Protein AF-A0A964MW87-F1 (afdb_monomer_lite)

pLDDT: mean 88.81, std 5.26, range [55.25, 93.75]

Foldseek 3Di:
DQLLVVLLVQLLVVLQVVLVCCVVVPVVCVVCSVVSNVLSSVLSNVLSNVLSVVCNPPVDPVVSVVSSCVSVVVSD

Radius of gyration: 13.66 Å; chains: 1; bounding box: 34×19×38 Å

Structure (mmCIF, N/CA/C/O backbone):
data_AF-A0A964MW87-F1
#
_entry.id   AF-A0A964MW87-F1
#
loop_
_atom_site.group_PDB
_atom_site.id
_atom_site.type_symbol
_atom_site.label_atom_id
_atom_site.label_alt_id
_atom_site.label_comp_id
_atom_site.label_asym_id
_atom_site.label_entity_id
_atom_site.label_seq_id
_atom_site.pdbx_PDB_ins_code
_atom_site.Cartn_x
_atom_site.Cartn_y
_atom_site.Cartn_z
_atom_site.occupancy
_atom_site.B_iso_or_equiv
_atom_site.auth_seq_id
_atom_site.auth_comp_id
_atom_site.auth_asym_id
_atom_site.auth_atom_id
_atom_site.pdbx_PDB_model_num
ATOM 1 N N . MET A 1 1 ? -16.656 9.355 5.542 1.00 55.25 1 MET A N 1
ATOM 2 C CA . MET A 1 1 ? -16.204 8.434 4.470 1.00 55.25 1 MET A CA 1
ATOM 3 C C . MET A 1 1 ? -16.237 6.998 4.979 1.00 55.25 1 MET A C 1
ATOM 5 O O . MET A 1 1 ? -15.923 6.784 6.146 1.00 55.25 1 MET A O 1
ATOM 9 N N . LYS A 1 2 ? -16.621 6.012 4.155 1.00 80.31 2 LYS A N 1
ATOM 10 C CA . LYS A 1 2 ? -16.536 4.596 4.558 1.00 80.31 2 LYS A CA 1
ATOM 11 C C . LYS A 1 2 ? -15.048 4.232 4.691 1.00 80.31 2 LYS A C 1
ATOM 13 O O . LYS A 1 2 ? -14.312 4.378 3.721 1.00 80.31 2 LYS A O 1
ATOM 18 N N . LYS A 1 3 ? -14.607 3.782 5.873 1.00 73.50 3 LYS A N 1
ATOM 19 C CA . LYS A 1 3 ? -13.201 3.413 6.159 1.00 73.50 3 LYS A CA 1
ATOM 20 C C . LYS A 1 3 ? -12.553 2.484 5.103 1.00 73.50 3 LYS A C 1
ATOM 22 O O . LYS A 1 3 ? -11.386 2.709 4.804 1.00 73.50 3 LYS A O 1
ATOM 27 N N . PRO A 1 4 ? -13.273 1.541 4.458 1.00 83.44 4 PRO A N 1
ATOM 28 C CA . PRO A 1 4 ? -12.732 0.753 3.344 1.00 83.44 4 PRO A CA 1
ATOM 29 C C . PRO A 1 4 ? -12.338 1.567 2.106 1.00 83.44 4 PRO A C 1
ATOM 31 O O . PRO A 1 4 ? -11.341 1.253 1.474 1.00 83.44 4 PRO A O 1
ATOM 34 N N . ILE A 1 5 ? -13.084 2.626 1.770 1.00 85.81 5 ILE A N 1
ATOM 35 C CA . ILE A 1 5 ? -12.785 3.481 0.606 1.00 85.81 5 ILE A CA 1
ATOM 36 C C . ILE A 1 5 ? -11.514 4.291 0.865 1.00 85.81 5 ILE A C 1
ATOM 38 O O . ILE A 1 5 ? -10.674 4.422 -0.016 1.00 85.81 5 ILE A O 1
ATOM 42 N N . LEU A 1 6 ? -11.352 4.795 2.093 1.00 88.00 6 LEU A N 1
ATOM 43 C CA . LEU A 1 6 ? -10.127 5.480 2.499 1.00 88.00 6 LEU A CA 1
ATOM 44 C C . LEU A 1 6 ? -8.924 4.528 2.459 1.00 88.00 6 LEU A C 1
ATOM 46 O O . LEU A 1 6 ? -7.885 4.888 1.919 1.00 88.00 6 LEU A O 1
ATOM 50 N N . GLY A 1 7 ? -9.084 3.315 2.996 1.00 87.62 7 GLY A N 1
ATOM 51 C CA . GLY A 1 7 ? -8.044 2.289 2.961 1.00 87.62 7 GLY A CA 1
ATOM 52 C C . GLY A 1 7 ? -7.646 1.920 1.533 1.00 87.62 7 GLY A C 1
ATOM 53 O O . GLY A 1 7 ? -6.463 1.919 1.221 1.00 87.62 7 GLY A O 1
ATOM 54 N N . MET A 1 8 ? -8.619 1.699 0.646 1.00 88.44 8 MET A N 1
ATOM 55 C CA . MET A 1 8 ? -8.383 1.437 -0.776 1.00 88.44 8 MET A CA 1
ATOM 56 C C . MET A 1 8 ? -7.635 2.591 -1.453 1.00 88.44 8 MET A C 1
ATOM 58 O O . MET A 1 8 ? -6.647 2.350 -2.134 1.00 88.44 8 MET A O 1
ATOM 62 N N . ALA A 1 9 ? -8.069 3.839 -1.250 1.00 91.00 9 ALA A N 1
ATOM 63 C CA . ALA A 1 9 ? -7.425 5.001 -1.860 1.00 91.00 9 ALA A CA 1
ATOM 64 C C . ALA A 1 9 ? -5.966 5.151 -1.402 1.00 91.00 9 ALA A C 1
ATOM 66 O O . ALA A 1 9 ? -5.075 5.306 -2.233 1.00 91.00 9 ALA A O 1
ATOM 67 N N . LEU A 1 10 ? -5.712 5.047 -0.093 1.00 89.69 10 LEU A N 1
ATOM 68 C CA . LEU A 1 10 ? -4.355 5.104 0.457 1.00 89.69 10 LEU A CA 1
ATOM 69 C C . LEU A 1 10 ? -3.497 3.938 -0.042 1.00 89.69 10 LEU A C 1
ATOM 71 O O . LEU A 1 10 ? -2.370 4.153 -0.472 1.00 89.69 10 LEU A O 1
ATOM 75 N N . GLY A 1 11 ? -4.042 2.723 -0.035 1.00 90.06 11 GLY A N 1
ATOM 76 C CA . GLY A 1 11 ? -3.354 1.532 -0.519 1.00 90.06 11 GLY A CA 1
ATOM 77 C C . GLY A 1 11 ? -3.001 1.610 -2.004 1.00 90.06 11 GLY A C 1
ATOM 78 O O . GLY A 1 11 ? -1.882 1.285 -2.380 1.00 90.06 11 GLY A O 1
ATOM 79 N N . GLY A 1 12 ? -3.910 2.109 -2.843 1.00 88.69 12 GLY A N 1
ATOM 80 C CA . GLY A 1 12 ? -3.652 2.315 -4.269 1.00 88.69 12 GLY A CA 1
ATOM 81 C C . GLY A 1 12 ? -2.555 3.348 -4.522 1.00 88.69 12 GLY A C 1
ATOM 82 O O . GLY A 1 12 ? -1.641 3.085 -5.295 1.00 88.69 12 GLY A O 1
ATOM 83 N N . VAL A 1 13 ? -2.596 4.490 -3.827 1.00 92.19 13 VAL A N 1
ATOM 84 C CA . VAL A 1 13 ? -1.553 5.523 -3.943 1.00 92.19 13 VAL A CA 1
ATOM 85 C C . VAL A 1 13 ? -0.193 4.975 -3.507 1.00 92.19 13 VAL A C 1
ATOM 87 O O . VAL A 1 13 ? 0.781 5.107 -4.243 1.00 92.19 13 VAL A O 1
ATOM 90 N N . LEU A 1 14 ? -0.123 4.320 -2.345 1.00 91.50 14 LEU A N 1
ATOM 91 C CA . LEU A 1 14 ? 1.123 3.737 -1.843 1.00 91.50 14 LEU A CA 1
ATOM 92 C C . LEU A 1 14 ? 1.646 2.614 -2.752 1.00 91.50 14 LEU A C 1
ATOM 94 O O . LEU A 1 14 ? 2.850 2.535 -2.967 1.00 91.50 14 LEU A O 1
ATOM 98 N N . GLY A 1 15 ? 0.764 1.801 -3.339 1.00 90.69 15 GLY A N 1
ATOM 99 C CA . GLY A 1 15 ? 1.142 0.751 -4.287 1.00 90.69 15 GLY A CA 1
ATOM 100 C C . GLY A 1 15 ? 1.705 1.286 -5.609 1.00 90.69 15 GLY A C 1
ATOM 101 O O . GLY A 1 15 ? 2.626 0.691 -6.165 1.00 90.69 15 GLY A O 1
ATOM 102 N N . VAL A 1 16 ? 1.223 2.437 -6.093 1.00 91.38 16 VAL A N 1
ATOM 103 C CA . VAL A 1 16 ? 1.838 3.118 -7.247 1.00 91.38 16 VAL A CA 1
ATOM 104 C C . VAL A 1 16 ? 3.258 3.569 -6.903 1.00 91.38 16 VAL A C 1
ATOM 106 O O . VAL A 1 16 ? 4.177 3.324 -7.680 1.00 91.38 16 VAL A O 1
ATOM 109 N N . PHE A 1 17 ? 3.458 4.197 -5.739 1.00 91.88 17 PHE A N 1
ATOM 110 C CA . PHE A 1 17 ? 4.791 4.629 -5.304 1.00 91.88 17 PHE A CA 1
ATOM 111 C C . PHE A 1 17 ? 5.753 3.455 -5.092 1.00 91.88 17 PHE A C 1
ATOM 113 O O . PHE A 1 17 ? 6.919 3.551 -5.477 1.00 91.88 17 PHE A O 1
ATOM 120 N N . ASP A 1 18 ? 5.270 2.342 -4.543 1.00 89.62 18 ASP A N 1
ATOM 121 C CA . ASP A 1 18 ? 6.046 1.108 -4.403 1.00 89.62 18 ASP A CA 1
ATOM 122 C C . ASP A 1 18 ? 6.521 0.594 -5.770 1.00 89.62 18 ASP A C 1
ATOM 124 O O . ASP A 1 18 ? 7.718 0.435 -6.005 1.00 89.62 18 ASP A O 1
ATOM 128 N N . GLY A 1 19 ? 5.608 0.474 -6.736 1.00 87.50 19 GLY A N 1
ATOM 129 C CA . GLY A 1 19 ? 5.973 0.022 -8.075 1.00 87.50 19 GLY A CA 1
ATOM 130 C C . GLY A 1 19 ? 6.892 0.992 -8.827 1.00 87.50 19 GLY A C 1
ATOM 131 O O . GLY A 1 19 ? 7.787 0.564 -9.552 1.00 87.50 19 GLY A O 1
ATOM 132 N N . LEU A 1 20 ? 6.727 2.304 -8.628 1.00 91.06 20 LEU A N 1
ATOM 133 C CA . LEU A 1 20 ? 7.620 3.314 -9.207 1.00 91.06 20 LEU A CA 1
ATOM 134 C C . LEU A 1 20 ? 9.015 3.306 -8.570 1.00 91.06 20 LEU A C 1
ATOM 136 O O . LEU A 1 20 ? 9.979 3.689 -9.234 1.00 91.06 20 LEU A O 1
ATOM 140 N N . THR A 1 21 ? 9.156 2.833 -7.328 1.00 90.00 21 THR A N 1
ATOM 141 C CA . THR A 1 21 ? 10.465 2.697 -6.668 1.00 90.00 21 THR A CA 1
ATOM 142 C C . THR A 1 21 ? 11.380 1.734 -7.439 1.00 90.00 21 THR A C 1
ATOM 144 O O . THR A 1 21 ? 12.595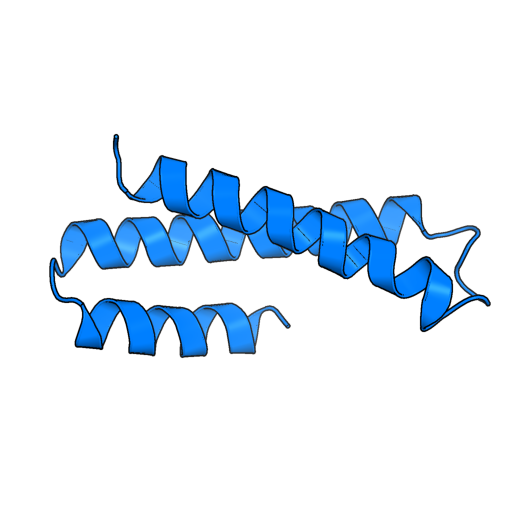 1.947 -7.473 1.00 90.00 21 THR A O 1
ATOM 147 N N . ALA A 1 22 ? 10.812 0.772 -8.182 1.00 88.56 22 ALA A N 1
ATOM 148 C CA . ALA A 1 22 ? 11.558 -0.129 -9.064 1.00 88.56 22 ALA A CA 1
ATOM 149 C C . ALA A 1 22 ? 12.354 0.584 -10.174 1.00 88.56 22 ALA A C 1
ATOM 151 O O . ALA A 1 22 ? 13.356 0.047 -10.639 1.00 88.56 22 ALA A O 1
ATOM 152 N N . LEU A 1 23 ? 11.997 1.821 -10.555 1.00 86.06 23 LEU A N 1
ATOM 153 C CA . LEU A 1 23 ? 12.787 2.622 -11.507 1.00 86.06 23 LEU A CA 1
ATOM 154 C C . LEU A 1 23 ? 14.203 2.928 -10.997 1.00 86.06 23 LEU A C 1
ATOM 156 O O . LEU A 1 23 ? 15.118 3.152 -11.803 1.00 86.06 23 LEU A O 1
ATOM 160 N N . VAL A 1 24 ? 14.351 2.973 -9.671 1.00 89.00 24 VAL A N 1
ATOM 161 C CA . VAL A 1 24 ? 15.594 3.280 -8.962 1.00 89.00 24 VAL A CA 1
ATOM 162 C C . VAL A 1 24 ? 16.231 2.009 -8.403 1.00 89.00 24 VAL A C 1
ATOM 164 O O . VAL A 1 24 ? 17.447 1.873 -8.487 1.00 89.00 24 VAL A O 1
ATOM 167 N N . SER A 1 25 ? 15.439 1.081 -7.854 1.00 86.56 25 SER A N 1
ATOM 168 C CA . SER A 1 25 ? 15.960 -0.128 -7.201 1.00 86.56 25 SER A CA 1
ATOM 169 C C . SER A 1 25 ? 16.260 -1.297 -8.146 1.00 86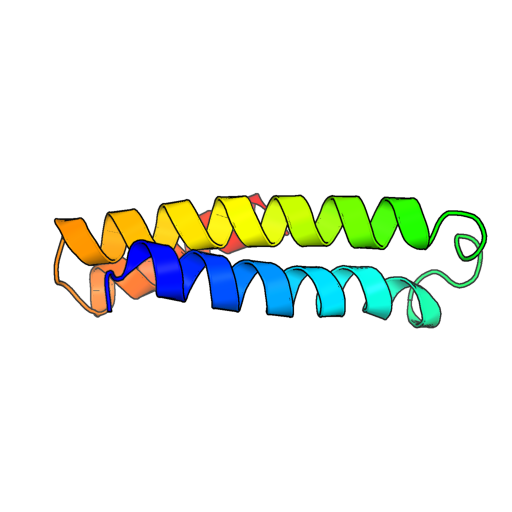.56 25 SER A C 1
ATOM 171 O O . SER A 1 25 ? 17.124 -2.100 -7.809 1.00 86.56 25 SER A O 1
ATOM 173 N N . ALA A 1 26 ? 15.595 -1.388 -9.304 1.00 85.56 26 ALA A N 1
ATOM 174 C CA . ALA A 1 26 ? 15.787 -2.455 -10.296 1.00 85.56 26 ALA A CA 1
ATOM 175 C C . ALA A 1 26 ? 15.812 -1.883 -11.732 1.00 85.56 26 ALA A C 1
ATOM 177 O O . ALA A 1 26 ? 14.895 -2.121 -12.530 1.00 85.56 26 ALA A O 1
ATOM 178 N N . PRO A 1 27 ? 16.833 -1.075 -12.084 1.00 82.75 27 PRO A N 1
ATOM 179 C CA . PRO A 1 27 ? 16.912 -0.400 -13.382 1.00 82.75 27 PRO A CA 1
ATOM 180 C C . PRO A 1 27 ? 16.949 -1.364 -14.581 1.00 82.75 27 PRO A C 1
ATOM 182 O O . PRO A 1 27 ? 16.525 -0.986 -15.674 1.00 82.75 27 PRO A O 1
ATOM 185 N N . GLU A 1 28 ? 17.394 -2.603 -14.390 1.00 89.69 28 GLU A N 1
ATOM 186 C CA . GLU A 1 28 ? 17.378 -3.683 -15.382 1.00 89.69 28 GLU A CA 1
ATOM 187 C C . GLU A 1 28 ? 15.968 -4.179 -15.750 1.00 89.69 28 GLU A C 1
ATOM 189 O O . GLU A 1 28 ? 15.795 -4.804 -16.794 1.00 89.69 28 GLU A O 1
ATOM 194 N N . LEU A 1 29 ? 14.945 -3.866 -14.944 1.00 88.69 29 LEU A N 1
ATOM 195 C CA . LEU A 1 29 ? 13.545 -4.245 -15.181 1.00 88.69 29 LEU A CA 1
ATOM 196 C C . LEU A 1 29 ? 12.680 -3.082 -15.696 1.00 88.69 29 LEU A C 1
ATOM 198 O O . LEU A 1 29 ? 11.450 -3.1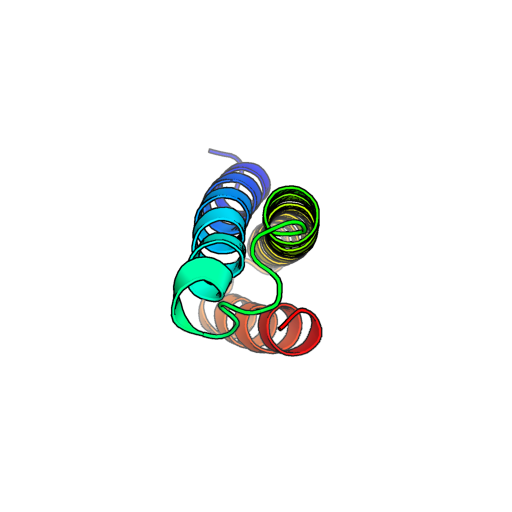73 -15.685 1.00 88.69 29 LEU A O 1
ATOM 202 N N . ARG A 1 30 ? 13.289 -1.987 -16.171 1.00 85.50 30 ARG A N 1
ATOM 203 C CA . ARG A 1 30 ? 12.568 -0.796 -16.671 1.00 85.50 30 ARG A CA 1
ATOM 204 C C . ARG A 1 30 ? 11.573 -1.100 -17.786 1.00 85.50 30 ARG A C 1
ATOM 206 O O . ARG A 1 30 ? 10.486 -0.529 -17.790 1.00 85.50 30 ARG A O 1
ATOM 213 N N . ASP A 1 31 ? 11.893 -2.038 -18.669 1.00 90.19 31 ASP A N 1
ATOM 214 C CA . ASP A 1 31 ? 10.989 -2.443 -19.754 1.00 90.19 31 ASP A CA 1
ATOM 215 C C . ASP A 1 31 ? 9.701 -3.100 -19.222 1.00 90.19 31 ASP A C 1
ATOM 217 O O . ASP A 1 31 ? 8.666 -3.103 -19.886 1.00 90.19 31 ASP A O 1
ATOM 221 N N . GLN A 1 32 ? 9.739 -3.611 -17.988 1.00 91.69 32 GLN A N 1
ATOM 222 C CA . GLN A 1 32 ? 8.622 -4.257 -17.298 1.00 91.69 32 GLN A CA 1
ATOM 223 C C . GLN A 1 32 ? 7.982 -3.349 -16.237 1.00 91.69 32 GLN A C 1
ATOM 225 O O . GLN A 1 32 ? 7.093 -3.792 -15.504 1.00 91.69 32 GLN A O 1
ATOM 230 N N . ILE A 1 33 ? 8.382 -2.073 -16.158 1.00 91.38 33 ILE A N 1
ATOM 231 C CA . ILE A 1 33 ? 7.963 -1.166 -15.081 1.00 91.38 33 ILE A CA 1
ATOM 232 C C . ILE A 1 33 ? 6.443 -1.018 -14.997 1.00 91.38 33 ILE A C 1
ATOM 234 O O . ILE A 1 33 ? 5.887 -0.976 -13.906 1.00 91.38 33 ILE A O 1
ATOM 238 N N . MET A 1 34 ? 5.747 -1.018 -16.137 1.00 90.12 34 MET A N 1
ATOM 239 C CA . MET A 1 34 ? 4.284 -0.965 -16.164 1.00 90.12 34 MET A CA 1
ATOM 240 C C . MET A 1 34 ? 3.657 -2.178 -15.471 1.00 90.12 34 MET A C 1
ATOM 242 O O . MET A 1 34 ? 2.698 -2.023 -14.719 1.00 90.12 34 MET A O 1
ATOM 246 N N . GLY A 1 35 ? 4.217 -3.373 -15.675 1.00 91.44 35 GLY A N 1
ATOM 247 C CA . GLY A 1 35 ? 3.773 -4.588 -14.993 1.00 91.44 35 GLY A CA 1
ATOM 248 C C . GLY A 1 35 ? 4.028 -4.527 -13.488 1.00 91.44 35 GLY A C 1
ATOM 249 O O . GLY A 1 35 ? 3.149 -4.880 -12.703 1.00 91.44 35 GLY A O 1
ATOM 250 N N . ILE A 1 36 ? 5.189 -4.003 -13.086 1.00 92.06 36 ILE A N 1
ATOM 251 C CA . ILE A 1 36 ? 5.554 -3.816 -11.675 1.00 92.06 36 ILE A CA 1
ATOM 252 C C . ILE A 1 36 ? 4.605 -2.820 -10.997 1.00 92.06 36 ILE A C 1
ATOM 254 O O . ILE A 1 36 ? 4.033 -3.129 -9.954 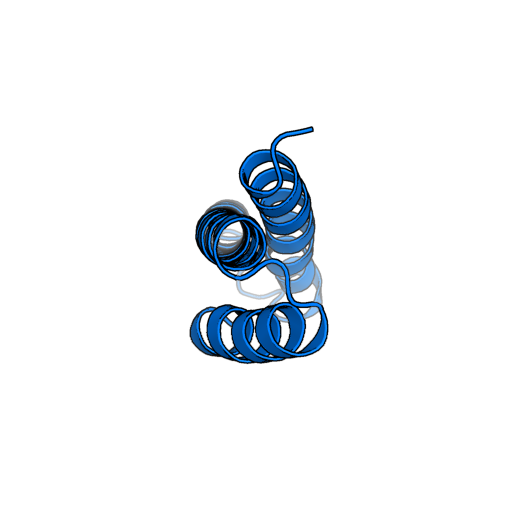1.00 92.06 36 ILE A O 1
ATOM 258 N N . VAL A 1 37 ? 4.361 -1.663 -11.617 1.00 92.62 37 VAL A N 1
ATOM 259 C CA . VAL A 1 37 ? 3.445 -0.639 -11.093 1.00 92.62 37 VAL A CA 1
ATOM 260 C C . VAL A 1 37 ? 2.028 -1.183 -10.955 1.00 92.62 37 VAL A C 1
ATOM 262 O O . VAL A 1 37 ? 1.407 -0.994 -9.909 1.00 92.62 37 VAL A O 1
ATOM 265 N N . ILE A 1 38 ? 1.517 -1.897 -11.960 1.00 92.38 38 ILE A N 1
ATOM 266 C CA . ILE A 1 38 ? 0.187 -2.519 -11.890 1.00 92.38 38 ILE A CA 1
ATOM 267 C C . ILE A 1 38 ? 0.135 -3.563 -10.764 1.00 92.38 38 ILE A C 1
ATOM 269 O O . ILE A 1 38 ? -0.817 -3.564 -9.980 1.00 92.38 38 ILE A O 1
ATOM 273 N N . GLY A 1 39 ? 1.161 -4.410 -10.643 1.00 92.12 39 GLY A N 1
ATOM 274 C CA . GLY A 1 39 ? 1.257 -5.428 -9.598 1.00 92.12 39 GLY A CA 1
ATOM 275 C C . GLY A 1 39 ? 1.269 -4.831 -8.189 1.00 92.12 39 GLY A C 1
ATOM 276 O O . GLY A 1 39 ? 0.443 -5.207 -7.353 1.00 92.12 39 GLY A O 1
ATOM 277 N N . SER A 1 40 ? 2.145 -3.859 -7.936 1.00 91.31 40 SER A N 1
ATOM 278 C CA . SER A 1 40 ? 2.239 -3.172 -6.642 1.00 91.31 40 SER A CA 1
ATOM 279 C C . SER A 1 40 ? 0.984 -2.361 -6.319 1.00 91.31 40 SER A C 1
ATOM 281 O O . SER A 1 40 ? 0.503 -2.390 -5.185 1.00 91.31 40 SER A O 1
ATOM 283 N N . THR A 1 41 ? 0.364 -1.720 -7.315 1.00 92.56 41 THR A N 1
ATOM 284 C CA . THR A 1 41 ? -0.920 -1.025 -7.130 1.00 92.56 41 THR A CA 1
ATOM 285 C C . THR A 1 41 ? -2.023 -2.000 -6.728 1.00 92.56 41 THR A C 1
ATOM 287 O O . THR A 1 41 ? -2.776 -1.721 -5.795 1.00 92.56 41 THR A O 1
ATOM 290 N N . PHE A 1 42 ? -2.114 -3.163 -7.378 1.00 93.75 42 PHE A N 1
ATOM 291 C CA . PHE A 1 42 ? -3.107 -4.180 -7.035 1.00 93.75 42 PHE A CA 1
ATOM 292 C C . PHE A 1 42 ? -2.917 -4.708 -5.607 1.00 93.75 42 PHE A C 1
ATOM 294 O O . PHE A 1 42 ? -3.878 -4.735 -4.835 1.00 93.75 42 PHE A O 1
ATOM 301 N N . LYS A 1 43 ? -1.678 -5.048 -5.222 1.00 91.81 43 LYS A N 1
ATOM 302 C CA . LYS A 1 43 ? -1.337 -5.433 -3.841 1.00 91.81 43 LYS A CA 1
ATOM 303 C C . LYS A 1 43 ? -1.766 -4.356 -2.841 1.00 91.81 43 LYS A C 1
ATOM 305 O O . LYS A 1 43 ? -2.455 -4.658 -1.866 1.00 91.81 43 LYS A O 1
ATOM 310 N N . GLY A 1 44 ? -1.426 -3.097 -3.124 1.00 91.50 44 GLY A N 1
ATOM 311 C CA . GLY A 1 44 ? -1.776 -1.947 -2.297 1.00 91.50 44 GLY A CA 1
ATOM 312 C C . GLY A 1 44 ? -3.287 -1.755 -2.148 1.00 91.50 44 GLY A C 1
ATOM 313 O O . GLY A 1 44 ? -3.778 -1.568 -1.034 1.00 91.50 44 GLY A O 1
ATOM 314 N N . LEU A 1 45 ? -4.054 -1.870 -3.235 1.00 92.94 45 LEU A N 1
ATOM 315 C CA . LEU A 1 45 ? -5.520 -1.794 -3.208 1.00 92.94 45 LEU A CA 1
ATOM 316 C C . LEU A 1 45 ? -6.132 -2.901 -2.343 1.00 92.94 45 LEU A C 1
ATOM 318 O O . LEU A 1 45 ? -6.982 -2.615 -1.497 1.00 92.94 45 LEU A O 1
ATOM 322 N N . VAL A 1 46 ? -5.695 -4.151 -2.528 1.00 93.44 46 VAL A N 1
ATOM 323 C CA . VAL A 1 46 ? -6.195 -5.301 -1.758 1.00 93.44 46 VAL A CA 1
ATOM 32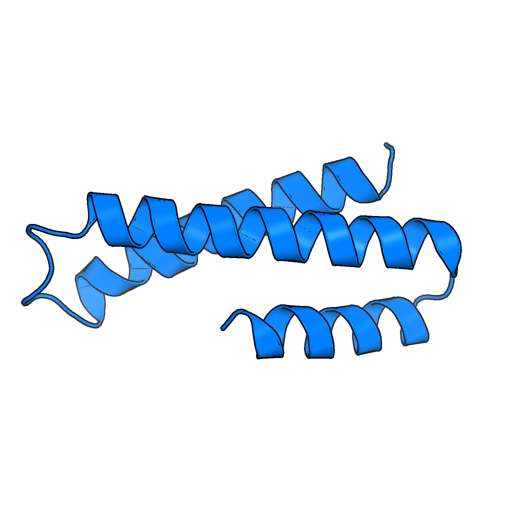4 C C . VAL A 1 46 ? -5.870 -5.134 -0.273 1.00 93.44 46 VAL A C 1
ATOM 326 O O . VAL A 1 46 ? -6.778 -5.217 0.559 1.00 93.44 46 VAL A O 1
ATOM 329 N N . ALA A 1 47 ? -4.619 -4.813 0.066 1.00 92.62 47 ALA A N 1
ATOM 330 C CA . ALA A 1 47 ? -4.210 -4.546 1.443 1.00 92.62 47 ALA A CA 1
ATOM 331 C C . ALA A 1 47 ? -5.031 -3.397 2.055 1.00 92.62 47 ALA A C 1
ATOM 333 O O . ALA A 1 47 ? -5.606 -3.537 3.136 1.00 92.62 47 ALA A O 1
ATOM 334 N N . GLY A 1 48 ? -5.180 -2.289 1.328 1.00 91.38 48 GLY A N 1
ATOM 335 C CA . GLY A 1 48 ? -5.947 -1.123 1.753 1.00 91.38 48 GLY A CA 1
ATOM 336 C C . GLY A 1 48 ? -7.420 -1.425 2.044 1.00 91.38 48 GLY A C 1
ATOM 337 O O . GLY A 1 48 ? -7.960 -0.976 3.061 1.00 91.38 48 GLY A O 1
ATOM 338 N N . VAL A 1 49 ? -8.076 -2.225 1.197 1.00 93.19 49 VAL A N 1
ATOM 339 C CA . VAL A 1 49 ? -9.463 -2.668 1.415 1.00 93.19 49 VAL A CA 1
ATOM 340 C C . VAL A 1 49 ? -9.574 -3.537 2.662 1.00 93.19 49 VAL A C 1
ATOM 342 O O . VAL A 1 49 ? -10.457 -3.289 3.488 1.00 93.19 49 VAL A O 1
ATOM 345 N N . LEU A 1 50 ? -8.689 -4.524 2.821 1.00 92.00 50 LEU A N 1
ATOM 346 C CA . LEU A 1 50 ? -8.705 -5.445 3.961 1.00 92.00 50 LEU A CA 1
ATOM 347 C C . LEU A 1 50 ? -8.502 -4.697 5.284 1.00 92.00 50 LEU A C 1
ATOM 349 O O . LEU A 1 50 ? -9.277 -4.880 6.228 1.00 92.00 50 LEU A O 1
ATOM 353 N N . ILE A 1 51 ? -7.529 -3.786 5.328 1.00 90.69 51 ILE A N 1
ATOM 354 C CA . ILE A 1 51 ? -7.239 -2.952 6.501 1.00 90.69 51 ILE A CA 1
ATOM 355 C C . ILE A 1 51 ? -8.416 -2.018 6.798 1.00 90.69 51 ILE A C 1
ATOM 357 O O . ILE A 1 51 ? -8.884 -1.934 7.938 1.00 90.69 51 ILE A O 1
ATOM 361 N N . GLY A 1 52 ? -8.947 -1.340 5.777 1.00 89.25 52 GLY A N 1
ATOM 362 C CA . GLY A 1 52 ? -10.075 -0.424 5.932 1.00 89.25 52 GLY A CA 1
ATOM 363 C C . GLY A 1 52 ? -11.368 -1.127 6.367 1.00 89.25 52 GLY A C 1
ATOM 364 O O . GLY A 1 52 ? -12.138 -0.567 7.156 1.00 89.25 52 GLY A O 1
ATOM 365 N N . TRP A 1 53 ? -11.596 -2.360 5.906 1.00 91.50 53 TRP A N 1
ATOM 366 C CA . TRP A 1 53 ? -12.696 -3.222 6.344 1.00 91.50 53 TRP A CA 1
ATOM 367 C C . TRP A 1 53 ? -12.523 -3.679 7.795 1.00 91.50 53 TRP A C 1
ATOM 369 O O . TRP A 1 53 ? -13.444 -3.517 8.602 1.00 91.50 53 TRP A O 1
ATOM 379 N N . PHE A 1 54 ? -11.332 -4.146 8.170 1.00 89.88 54 PHE A N 1
ATOM 380 C CA . PHE A 1 54 ? -11.040 -4.547 9.546 1.00 89.88 54 PHE A CA 1
ATOM 381 C C . PHE A 1 54 ? -11.196 -3.371 10.525 1.00 89.88 54 PHE A C 1
ATOM 383 O O . PHE A 1 54 ? -11.886 -3.478 11.544 1.00 89.88 54 PHE A O 1
ATOM 390 N N . ALA A 1 55 ? -10.661 -2.1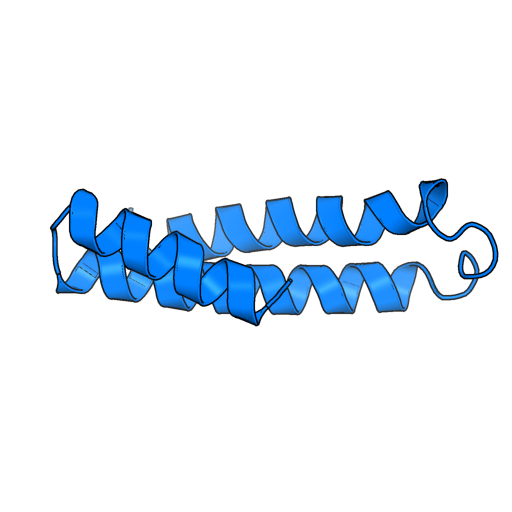98 10.175 1.00 88.81 55 ALA A N 1
ATOM 391 C CA . ALA A 1 55 ? -10.787 -0.973 10.967 1.00 88.81 55 ALA A CA 1
ATOM 392 C C . ALA A 1 55 ? -12.239 -0.465 11.074 1.00 88.81 55 ALA A C 1
ATOM 394 O O . ALA A 1 55 ? -12.602 0.216 12.047 1.00 88.81 55 ALA A O 1
ATOM 395 N N . TYR A 1 56 ? -13.082 -0.768 10.081 1.00 88.88 56 TYR A N 1
ATOM 396 C CA . TYR A 1 56 ? -14.522 -0.523 10.148 1.00 88.88 56 TYR A CA 1
ATOM 397 C C . TYR A 1 56 ? -15.215 -1.453 11.138 1.00 88.88 56 TYR A C 1
ATOM 399 O O . TYR A 1 56 ? -16.042 -0.982 11.920 1.00 88.88 56 TYR A O 1
ATOM 407 N N . ARG A 1 57 ? -14.843 -2.736 11.149 1.00 87.31 57 ARG A N 1
ATOM 408 C CA . ARG A 1 57 ? -15.490 -3.747 11.988 1.00 87.31 57 ARG A CA 1
ATOM 409 C C . ARG A 1 57 ? -15.084 -3.660 13.457 1.00 87.31 57 ARG A C 1
ATOM 411 O O . ARG A 1 57 ? -15.958 -3.679 14.317 1.00 87.31 57 ARG A O 1
ATOM 418 N N . VAL A 1 58 ? -13.788 -3.544 13.738 1.00 89.94 58 VAL A N 1
ATOM 419 C CA . VAL A 1 58 ? -13.248 -3.647 15.106 1.00 89.94 58 VAL A CA 1
ATOM 420 C C . VAL A 1 58 ? -13.312 -2.316 15.857 1.00 89.94 58 VAL A C 1
ATOM 422 O O . VAL A 1 58 ? -13.383 -2.299 17.080 1.00 89.94 58 VAL A O 1
ATOM 425 N N . ARG A 1 59 ? -13.318 -1.182 15.137 1.00 85.56 59 ARG A N 1
ATOM 426 C CA . ARG A 1 59 ? -13.376 0.182 15.707 1.00 85.56 59 ARG A CA 1
ATOM 427 C C . ARG A 1 59 ? -12.300 0.481 16.775 1.00 85.56 59 ARG A C 1
ATOM 429 O O . ARG A 1 59 ? -12.442 1.459 17.498 1.00 85.56 59 ARG A O 1
ATOM 436 N N . SER A 1 60 ? -11.217 -0.296 16.826 1.00 89.25 60 SER A N 1
ATOM 437 C CA . SER A 1 60 ? -10.063 -0.091 17.711 1.00 89.25 60 SER A CA 1
ATOM 438 C C . SER A 1 60 ? -8.856 0.380 16.908 1.00 89.25 60 SER A C 1
ATOM 440 O O . SER A 1 60 ? -8.536 -0.205 15.872 1.00 89.25 60 SER A O 1
ATOM 442 N N . LEU A 1 61 ? -8.187 1.428 17.398 1.00 87.12 61 LEU A N 1
ATOM 443 C CA . LEU A 1 61 ? -6.958 1.947 16.794 1.00 87.12 61 LEU A CA 1
ATOM 444 C C . LEU A 1 61 ? -5.823 0.926 16.903 1.00 87.12 61 LEU A C 1
ATOM 446 O O . LEU A 1 61 ? -5.245 0.569 15.887 1.00 87.12 61 LEU A O 1
ATOM 450 N N . ALA A 1 62 ? -5.567 0.390 18.101 1.00 90.88 62 ALA A N 1
ATOM 451 C CA . ALA A 1 62 ? -4.482 -0.567 18.325 1.00 90.88 62 ALA A CA 1
ATOM 452 C C . ALA A 1 62 ? -4.641 -1.834 17.471 1.00 90.88 62 ALA A C 1
ATOM 454 O O . ALA A 1 62 ? -3.713 -2.231 16.770 1.00 90.88 62 ALA A O 1
ATOM 455 N N . ALA A 1 63 ? -5.840 -2.430 17.460 1.00 88.25 63 ALA A N 1
ATOM 456 C CA . ALA A 1 63 ? -6.101 -3.614 16.643 1.00 88.25 63 ALA A CA 1
ATOM 457 C C . ALA A 1 63 ? -6.014 -3.298 15.141 1.00 88.25 63 ALA A C 1
ATOM 459 O O . ALA A 1 63 ? -5.489 -4.103 14.377 1.00 88.25 63 ALA A O 1
ATOM 460 N N . GLY A 1 64 ? -6.501 -2.124 14.720 1.00 89.69 64 GLY A N 1
ATOM 461 C CA . GLY A 1 64 ? -6.401 -1.663 13.336 1.00 89.69 64 GLY A CA 1
ATOM 462 C C . GLY A 1 64 ? -4.955 -1.493 12.872 1.00 89.69 64 GLY A C 1
ATOM 463 O O . GLY A 1 64 ? -4.629 -1.916 11.768 1.00 89.69 64 GLY A O 1
ATOM 464 N N . THR A 1 65 ? -4.082 -0.943 13.719 1.00 89.81 65 THR A N 1
ATOM 465 C CA . THR A 1 65 ? -2.653 -0.793 13.415 1.00 89.81 65 THR A CA 1
ATOM 466 C C . THR A 1 65 ? -1.950 -2.144 13.337 1.00 89.81 65 THR A C 1
ATOM 468 O O . THR A 1 65 ? -1.226 -2.383 12.377 1.00 89.81 65 THR A O 1
ATOM 471 N N . ILE A 1 66 ? -2.197 -3.053 14.289 1.00 92.75 66 ILE A N 1
ATOM 472 C CA . ILE A 1 66 ? -1.606 -4.404 14.270 1.00 92.75 66 ILE A CA 1
ATOM 473 C C . ILE A 1 66 ? -2.035 -5.156 13.005 1.00 92.75 66 ILE A C 1
ATOM 475 O O . ILE A 1 66 ? -1.189 -5.682 12.287 1.00 92.75 66 ILE A O 1
ATOM 479 N N . ALA A 1 67 ? -3.333 -5.157 12.689 1.00 90.50 67 ALA A N 1
ATOM 480 C CA . ALA A 1 67 ? -3.834 -5.763 11.459 1.00 90.50 67 ALA A CA 1
ATOM 481 C C . ALA A 1 67 ? -3.246 -5.088 10.212 1.00 90.50 67 ALA A C 1
ATOM 483 O O . ALA A 1 67 ? -2.888 -5.776 9.265 1.00 90.50 67 ALA A O 1
ATOM 484 N N . GLY A 1 68 ? -3.092 -3.761 10.233 1.00 89.00 68 GLY A N 1
ATOM 485 C CA . GLY A 1 68 ? -2.416 -2.995 9.190 1.00 89.00 68 GLY A CA 1
ATOM 486 C C . GLY A 1 68 ? -0.999 -3.484 8.918 1.00 89.00 68 GLY A C 1
ATOM 487 O O . GLY A 1 68 ? -0.666 -3.778 7.776 1.00 89.00 68 GLY A O 1
ATOM 488 N N . VAL A 1 69 ? -0.191 -3.629 9.967 1.00 91.19 69 VAL A N 1
ATOM 489 C CA . VAL A 1 69 ? 1.190 -4.118 9.859 1.00 91.19 69 VAL A CA 1
ATOM 490 C C . VAL A 1 69 ? 1.230 -5.557 9.346 1.00 91.19 69 VAL A C 1
ATOM 492 O O . VAL A 1 69 ? 2.008 -5.852 8.445 1.00 91.19 69 VAL A O 1
ATOM 495 N N . LEU A 1 70 ? 0.375 -6.440 9.869 1.00 92.56 70 LEU A N 1
ATOM 496 C CA . LEU A 1 70 ? 0.336 -7.845 9.452 1.00 92.56 70 LEU A CA 1
ATOM 497 C C . LEU A 1 70 ? -0.107 -8.009 7.994 1.00 92.56 70 LEU A C 1
ATOM 499 O O . LEU A 1 70 ? 0.502 -8.772 7.250 1.00 92.56 70 LEU A O 1
ATOM 503 N N . ILE A 1 71 ? -1.153 -7.290 7.578 1.00 91.38 71 ILE A N 1
ATOM 504 C CA . ILE A 1 71 ? -1.668 -7.351 6.208 1.00 91.38 71 ILE A CA 1
ATOM 505 C C . ILE A 1 71 ? -0.637 -6.754 5.252 1.00 91.38 71 ILE A C 1
ATOM 507 O O . ILE A 1 71 ? -0.250 -7.418 4.299 1.00 91.38 71 ILE A O 1
ATOM 511 N N . SER A 1 72 ? -0.145 -5.542 5.509 1.00 86.50 72 SER A N 1
ATOM 512 C CA . SER A 1 72 ? 0.852 -4.921 4.629 1.00 86.50 72 SER A CA 1
ATOM 513 C C . SER A 1 72 ? 2.147 -5.732 4.562 1.00 86.50 72 SER A C 1
ATOM 515 O O . SER A 1 72 ? 2.688 -5.895 3.477 1.00 86.50 72 SER A O 1
ATOM 517 N N . GLY A 1 73 ? 2.609 -6.301 5.680 1.00 87.25 73 GLY A N 1
ATOM 518 C CA . GLY A 1 73 ? 3.794 -7.163 5.712 1.00 87.25 73 GLY A CA 1
ATOM 519 C C . GLY A 1 73 ? 3.630 -8.483 4.953 1.00 87.25 73 GLY A C 1
ATOM 520 O O . GLY A 1 73 ? 4.617 -9.030 4.484 1.00 87.25 73 GLY A O 1
ATOM 521 N N . PHE A 1 74 ? 2.403 -8.986 4.791 1.00 90.69 74 PHE A N 1
ATOM 522 C CA . PHE A 1 74 ? 2.130 -10.151 3.945 1.00 90.69 74 PHE A CA 1
ATOM 523 C C . PHE A 1 74 ? 2.165 -9.818 2.442 1.00 90.69 74 PHE A C 1
ATOM 525 O O . PHE A 1 74 ? 2.457 -10.689 1.628 1.00 90.69 74 PHE A O 1
ATOM 532 N N . PHE A 1 75 ? 1.832 -8.577 2.068 1.00 84.62 75 PHE A N 1
ATOM 533 C CA . PHE A 1 75 ? 1.765 -8.134 0.669 1.00 84.62 75 PHE A CA 1
ATOM 534 C C . PHE A 1 75 ? 3.051 -7.466 0.152 1.00 84.62 75 PHE A C 1
ATOM 536 O O . PHE A 1 75 ? 3.189 -7.345 -1.071 1.00 84.62 75 PHE A O 1
ATOM 543 N N . ALA A 1 76 ? 3.943 -7.034 1.052 1.00 75.88 76 ALA A N 1
ATOM 544 C CA . ALA A 1 76 ? 5.275 -6.512 0.738 1.00 75.88 76 ALA A CA 1
ATOM 545 C C . ALA A 1 76 ? 6.117 -7.585 0.031 1.00 75.88 76 ALA A C 1
ATOM 547 O O . ALA A 1 76 ? 6.507 -7.343 -1.135 1.00 75.88 76 ALA A O 1
#

Sequence (76 aa):
MKKPILGMALGGVLGVFDGLTALVSAPELRDQIMGIVIGSTFKGLVAGVLIGWFAYRVRSLAAGTIAGVLISGFFA

Secondary structure (DSSP, 8-state):
--HHHHHHHHHHHHHHHHHHHHHHH-GGGGGGHHHHHHHHHHHHHHHHHHHHHHHHHH--HHHHHHHHHHHHHHH-